Protein AF-A0A2T7UT23-F1 (afdb_monomer_lite)

Sequence (171 aa):
MTYRFSLLLAAALSASPALANPTDSAETSAFYGSARNWMIEALSVNGVFTGCRATIPLQAAGPLLLERSYAGYGDWAMFLPTSQAPSPVYGHQLPARFGVDQQEVPTEVRIYPGGWASMAVDEAMLQQIMDGNILTAELQGEDPRQWILNGSTAALDLAQECYERQGTAWR

Secondary structure (DSSP, 8-state):
---------------------SS-TTEEEEEEEEETTEEEEEEEETTEEEEEEEEE---TT--EEEEEESSSSSSEEEEEE-S---BTTTBTEEEEEEEETTEEEEEEEEEETTTEEEEEE-HHHHHHHHH-SEEEEEETTS--EEEE-TTHHHHHHHHHHHHHHHHHHT-

Foldseek 3Di:
DDDDDPPPDDDDPPQDDFDDPLPDPQKGWDFDDDFVQWTKTFIDGPNHTFAIWIWNCDDPQHIKIKTQGPPDQPRIKIKGFAPDEADPVCGQKWWKWKDFPPDIDIDIWGHYDPRMTMHRQDPVNLVSLLVGQKIWMGTVPDDIGIDGSVRSNVRVVSRVVVGVVVVVVRD

pLDDT: mean 84.31, std 16.14, range [37.38, 97.88]

Organism: NCBI:txid404875

Radius of gyration: 19.49 Å; chains: 1; bounding box: 44×38×79 Å

Structure (mmCIF, N/CA/C/O backbone):
data_AF-A0A2T7UT23-F1
#
_entry.id   AF-A0A2T7UT23-F1
#
loop_
_atom_site.group_PDB
_atom_site.id
_atom_site.type_symbol
_atom_site.label_atom_id
_atom_site.label_alt_id
_atom_site.label_comp_id
_atom_site.label_asym_id
_atom_site.label_entity_id
_atom_site.label_seq_id
_atom_site.pdbx_PDB_ins_code
_atom_site.Cartn_x
_atom_site.Cartn_y
_atom_site.Cartn_z
_atom_site.occupancy
_atom_site.B_iso_or_equiv
_atom_site.auth_seq_id
_atom_site.auth_comp_id
_atom_site.auth_asym_id
_atom_site.auth_atom_id
_atom_site.pdbx_PDB_model_num
ATOM 1 N N . MET A 1 1 ? -24.507 5.771 -61.353 1.00 48.94 1 MET A N 1
ATOM 2 C CA . MET A 1 1 ? -24.120 4.590 -60.557 1.00 48.94 1 MET A CA 1
ATOM 3 C C . MET A 1 1 ? -22.772 4.898 -59.923 1.00 48.94 1 MET A C 1
ATOM 5 O O . MET A 1 1 ? -21.774 4.777 -60.610 1.00 48.94 1 MET A O 1
ATOM 9 N N . THR A 1 2 ? -22.758 5.394 -58.682 1.00 41.69 2 THR A N 1
ATOM 10 C CA . THR A 1 2 ? -21.544 5.523 -57.846 1.00 41.69 2 THR A CA 1
ATOM 11 C C . THR A 1 2 ? -21.970 5.919 -56.429 1.00 41.69 2 THR A C 1
ATOM 13 O O . THR A 1 2 ? -22.184 7.091 -56.133 1.00 41.69 2 THR A O 1
ATOM 16 N N . TYR A 1 3 ? -22.144 4.925 -55.557 1.00 40.84 3 TYR A N 1
ATOM 17 C CA . TYR A 1 3 ? -22.318 5.136 -54.120 1.00 40.84 3 TYR A CA 1
ATOM 18 C C . TYR A 1 3 ? -20.939 5.386 -53.501 1.00 40.84 3 TYR A C 1
ATOM 20 O O . TYR A 1 3 ? -20.080 4.508 -53.532 1.00 40.84 3 TYR A O 1
ATOM 28 N N . ARG A 1 4 ? -20.712 6.582 -52.948 1.00 48.72 4 ARG A N 1
ATOM 29 C CA . ARG A 1 4 ? -19.561 6.848 -52.075 1.00 48.72 4 ARG A CA 1
ATOM 30 C C . ARG A 1 4 ? -19.953 6.479 -50.647 1.00 48.72 4 ARG A C 1
ATOM 32 O O . ARG A 1 4 ? -20.653 7.230 -49.980 1.00 48.72 4 ARG A O 1
ATOM 39 N N . PHE A 1 5 ? -19.517 5.304 -50.210 1.00 47.47 5 PHE A N 1
ATOM 40 C CA . PHE A 1 5 ? -19.549 4.892 -48.811 1.00 47.47 5 PHE A CA 1
ATOM 41 C C . PHE A 1 5 ? -18.369 5.557 -48.090 1.00 47.47 5 PHE A C 1
ATOM 43 O O . PHE A 1 5 ? -17.231 5.106 -48.194 1.00 47.47 5 PHE A O 1
ATOM 50 N N . SER A 1 6 ? -18.626 6.661 -47.392 1.00 55.00 6 SER A N 1
ATOM 51 C CA . SER A 1 6 ? -17.670 7.243 -46.449 1.00 55.00 6 SER A CA 1
ATOM 52 C C . SER A 1 6 ? -17.824 6.542 -45.100 1.00 55.00 6 SER A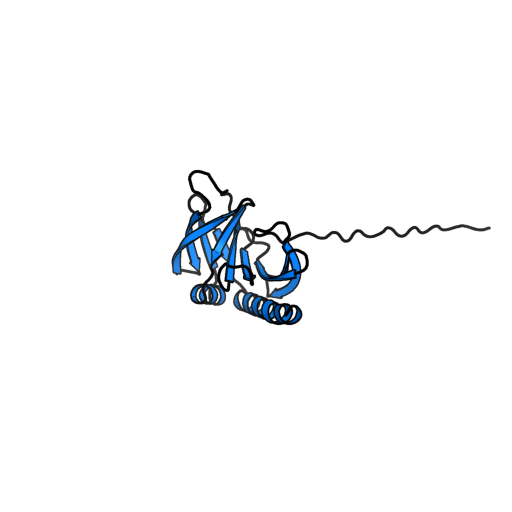 C 1
ATOM 54 O O . SER A 1 6 ? -18.644 6.934 -44.277 1.00 55.00 6 SER A O 1
ATOM 56 N N . LEU A 1 7 ? -17.046 5.480 -44.888 1.00 50.66 7 LEU A N 1
ATOM 57 C CA . LEU A 1 7 ? -16.810 4.900 -43.566 1.00 50.66 7 LEU A CA 1
ATOM 58 C C . LEU A 1 7 ? -15.778 5.774 -42.844 1.00 50.66 7 LEU A C 1
ATOM 60 O O . LEU A 1 7 ? -14.576 5.619 -43.043 1.00 50.66 7 LEU A O 1
ATOM 64 N N . LEU A 1 8 ? -16.245 6.7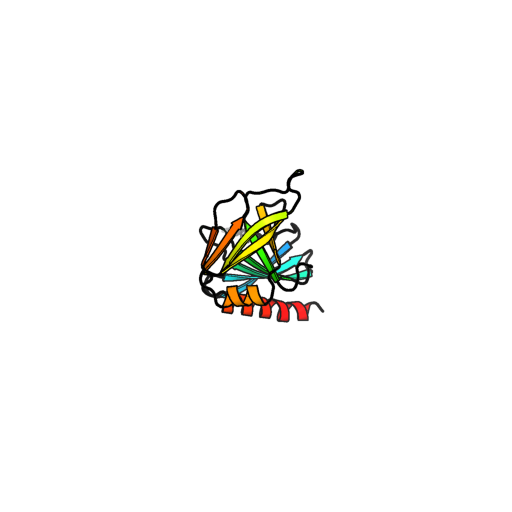20 -42.030 1.00 52.44 8 LEU A N 1
ATOM 65 C CA . LEU A 1 8 ? -15.403 7.338 -41.009 1.00 52.44 8 LEU A CA 1
ATOM 66 C C . LEU A 1 8 ? -15.390 6.400 -39.800 1.00 52.44 8 LEU A C 1
ATOM 68 O O . LEU A 1 8 ? -16.378 6.273 -39.081 1.00 52.44 8 LEU A O 1
ATOM 72 N N . LEU A 1 9 ? -14.267 5.701 -39.638 1.00 53.62 9 LEU A N 1
ATOM 73 C CA . LEU A 1 9 ? -13.942 4.910 -38.458 1.00 53.62 9 LEU A CA 1
ATOM 74 C C . LEU A 1 9 ? -13.919 5.841 -37.236 1.00 53.62 9 LEU A C 1
ATOM 76 O O . LEU A 1 9 ? -13.157 6.807 -37.199 1.00 53.62 9 LEU A O 1
ATOM 80 N N . ALA A 1 10 ? -14.758 5.547 -36.246 1.00 51.19 10 ALA A N 1
ATOM 81 C CA . ALA A 1 10 ? -14.716 6.189 -34.943 1.00 51.19 10 ALA A CA 1
ATOM 82 C C . ALA A 1 10 ? -13.368 5.888 -34.267 1.00 51.19 10 ALA A C 1
ATOM 84 O O . ALA A 1 10 ? -12.991 4.726 -34.116 1.00 51.19 10 ALA A O 1
ATOM 85 N N . ALA A 1 11 ? -12.640 6.930 -33.863 1.00 52.41 11 ALA A N 1
ATOM 86 C CA . ALA A 1 11 ? -11.470 6.783 -33.010 1.00 52.41 11 ALA A CA 1
ATOM 87 C C . ALA A 1 11 ? -11.929 6.282 -31.632 1.00 52.41 11 ALA A C 1
ATOM 89 O O . ALA A 1 11 ? -12.629 6.989 -30.906 1.00 52.41 11 ALA A O 1
ATOM 90 N N . ALA A 1 12 ? -11.567 5.048 -31.288 1.00 48.53 12 ALA A N 1
ATOM 91 C CA . ALA A 1 12 ? -11.780 4.504 -29.957 1.00 48.53 12 ALA A CA 1
ATOM 92 C C . ALA A 1 12 ? -10.844 5.219 -28.968 1.00 48.53 12 ALA A C 1
ATOM 94 O O . ALA A 1 12 ? -9.634 5.002 -28.969 1.00 48.53 12 ALA A O 1
ATOM 95 N N . LEU A 1 13 ? -11.408 6.094 -28.135 1.00 48.12 13 LEU A N 1
ATOM 96 C CA . LEU A 1 13 ? -10.772 6.584 -26.914 1.00 48.12 13 LEU A CA 1
ATOM 97 C C . LEU A 1 13 ? -10.724 5.430 -25.909 1.00 48.12 13 LEU A C 1
ATOM 99 O O . LEU A 1 13 ? -11.671 5.208 -25.158 1.00 48.12 13 LEU A O 1
ATOM 103 N N . SER A 1 14 ? -9.619 4.691 -25.893 1.00 38.41 14 SER A N 1
ATOM 104 C CA . SER A 1 14 ? -9.309 3.751 -24.815 1.00 38.41 14 SER A CA 1
ATOM 105 C C . SER A 1 14 ? -8.862 4.529 -23.570 1.00 38.41 14 SER A C 1
ATOM 107 O O . SER A 1 14 ? -7.682 4.547 -23.240 1.00 38.41 14 SER A O 1
ATOM 109 N N . ALA A 1 15 ? -9.780 5.219 -22.891 1.00 50.41 15 ALA A N 1
ATOM 110 C CA . ALA A 1 15 ? -9.541 5.708 -21.535 1.00 50.41 15 ALA A CA 1
ATOM 111 C C . ALA A 1 15 ? -10.052 4.648 -20.552 1.00 50.41 15 ALA A C 1
ATOM 113 O O . ALA A 1 15 ? -11.252 4.404 -20.435 1.00 50.41 15 ALA A O 1
ATOM 114 N N . SER A 1 16 ? -9.134 3.973 -19.873 1.00 42.69 16 SER A N 1
ATOM 115 C CA . SER A 1 16 ? -9.410 3.113 -18.722 1.00 42.69 16 SER A CA 1
ATOM 116 C C . SER A 1 16 ? -8.315 3.352 -17.679 1.00 42.69 16 SER A C 1
ATOM 118 O O . SER A 1 16 ? -7.219 3.775 -18.042 1.00 42.69 16 SER A O 1
ATOM 120 N N . PRO A 1 17 ? -8.668 3.237 -16.394 1.00 37.38 17 PRO A N 1
ATOM 121 C CA . PRO A 1 17 ? -8.712 4.361 -15.462 1.00 37.38 17 PRO A CA 1
ATOM 122 C C . PRO A 1 17 ? -7.369 4.606 -14.766 1.00 37.38 17 PRO A C 1
ATOM 124 O O . PRO A 1 17 ? -6.606 3.675 -14.540 1.00 37.38 17 PRO A O 1
ATOM 127 N N . ALA A 1 18 ? -7.098 5.860 -14.393 1.00 47.19 18 ALA A N 1
ATOM 128 C CA . ALA A 1 18 ? -5.955 6.206 -13.556 1.00 47.19 18 ALA A CA 1
ATOM 129 C C . ALA A 1 18 ? -6.072 5.512 -12.192 1.00 47.19 18 ALA A C 1
ATOM 131 O O . ALA A 1 18 ? -7.028 5.775 -11.464 1.00 47.19 18 ALA A O 1
ATOM 132 N N . LEU A 1 19 ? -5.093 4.685 -11.828 1.00 59.84 19 LEU A N 1
ATOM 133 C CA . LEU A 1 19 ? -4.844 4.337 -10.432 1.00 59.84 19 LEU A CA 1
ATOM 134 C C . LEU A 1 19 ? -3.357 4.421 -10.123 1.00 59.84 19 LEU A C 1
ATOM 136 O O . LEU A 1 19 ? -2.648 3.432 -10.030 1.00 59.84 19 LEU A O 1
ATOM 140 N N . ALA A 1 20 ? -2.911 5.641 -9.882 1.00 63.91 20 ALA A N 1
ATOM 141 C CA . ALA A 1 20 ? -1.741 5.879 -9.065 1.00 63.91 20 ALA A CA 1
ATOM 142 C C . ALA A 1 20 ? -1.849 7.287 -8.484 1.00 63.91 20 ALA A C 1
ATOM 144 O O . ALA A 1 20 ? -1.903 8.264 -9.218 1.00 63.91 20 ALA A O 1
ATOM 145 N N . ASN A 1 21 ? -2.013 7.359 -7.170 1.00 66.19 21 ASN A N 1
ATOM 146 C CA . ASN A 1 21 ? -1.592 8.460 -6.312 1.00 66.19 21 ASN A CA 1
ATOM 147 C C . ASN A 1 21 ? -1.912 8.042 -4.865 1.00 66.19 21 ASN A C 1
ATOM 149 O O . ASN A 1 21 ? -3.040 8.240 -4.405 1.00 66.19 21 ASN A O 1
ATOM 153 N N . PRO A 1 22 ? -0.957 7.452 -4.142 1.00 74.38 22 PRO A N 1
ATOM 154 C CA . PRO A 1 22 ? -1.074 7.261 -2.707 1.00 74.38 22 PRO A CA 1
ATOM 155 C C . PRO A 1 22 ? 0.085 7.916 -1.953 1.00 74.38 22 PRO A C 1
ATOM 157 O O . PRO A 1 22 ? 0.398 7.499 -0.855 1.00 74.38 22 PRO A O 1
ATOM 160 N N . THR A 1 23 ? 0.755 8.958 -2.442 1.00 71.50 23 THR A N 1
ATOM 161 C CA . THR A 1 23 ? 0.226 10.327 -2.276 1.00 71.50 23 THR A CA 1
ATOM 162 C C . THR A 1 23 ? 0.962 11.373 -3.143 1.00 71.50 23 THR A C 1
ATOM 164 O O . THR A 1 23 ? 1.184 12.504 -2.704 1.00 71.50 23 THR A O 1
ATOM 167 N N . ASP A 1 24 ? 1.372 11.013 -4.362 1.00 83.25 24 ASP A N 1
ATOM 168 C CA . ASP A 1 24 ? 1.766 11.959 -5.417 1.00 83.25 24 ASP A CA 1
ATOM 169 C C . ASP A 1 24 ? 0.782 11.959 -6.610 1.00 83.25 24 ASP A C 1
ATOM 171 O O . ASP A 1 24 ? 0.562 10.936 -7.254 1.00 83.25 24 ASP A O 1
ATOM 175 N N . SER A 1 25 ? 0.204 13.120 -6.948 1.00 84.19 25 SER A N 1
ATOM 176 C CA . SER A 1 25 ? -0.739 13.266 -8.076 1.00 84.19 25 SER A CA 1
ATOM 177 C C . SER A 1 25 ? -0.114 13.117 -9.455 1.00 84.19 25 SER A C 1
ATOM 179 O O . SER A 1 25 ? -0.843 12.971 -10.434 1.00 84.19 25 SER A O 1
ATOM 181 N N . ALA A 1 26 ? 1.211 13.198 -9.538 1.00 87.00 26 ALA A N 1
ATOM 182 C CA . ALA A 1 26 ? 1.964 12.930 -10.753 1.00 87.00 26 ALA A CA 1
ATOM 183 C C . ALA A 1 26 ? 2.316 11.442 -10.906 1.00 87.00 26 ALA A C 1
ATOM 185 O O . ALA A 1 26 ? 2.926 11.065 -11.911 1.00 87.00 26 ALA A O 1
ATOM 186 N N . GLU A 1 27 ? 1.968 10.604 -9.926 1.00 88.94 27 GLU A N 1
ATOM 187 C CA . GLU A 1 27 ? 2.169 9.170 -10.031 1.00 88.94 27 GLU A CA 1
ATOM 188 C C . GLU A 1 27 ? 1.250 8.572 -11.103 1.00 88.94 27 GLU A C 1
ATOM 190 O O . GLU A 1 27 ? 0.088 8.931 -11.275 1.00 88.94 27 GLU A O 1
ATOM 195 N N . THR A 1 28 ? 1.805 7.633 -11.851 1.00 91.38 28 THR A N 1
ATOM 196 C CA . THR A 1 28 ? 1.122 6.827 -12.857 1.00 91.38 28 THR A CA 1
ATOM 197 C C . THR A 1 28 ? 1.490 5.368 -12.633 1.00 91.38 28 THR A C 1
ATOM 199 O O . THR A 1 28 ? 2.561 5.070 -12.097 1.00 91.38 28 THR A O 1
ATOM 202 N N . SER A 1 29 ? 0.609 4.455 -13.034 1.00 91.81 29 SER A N 1
ATOM 203 C CA . SER A 1 29 ? 0.837 3.020 -12.917 1.00 91.81 29 SER A CA 1
ATOM 204 C C . SER A 1 29 ? 0.720 2.320 -14.266 1.00 91.81 29 SER A C 1
ATOM 206 O O . SER A 1 29 ? -0.008 2.750 -15.166 1.00 91.81 29 SER A O 1
ATOM 208 N N . ALA A 1 30 ? 1.445 1.215 -14.401 1.00 92.50 30 ALA A N 1
ATOM 209 C CA . ALA A 1 30 ? 1.275 0.253 -15.477 1.00 92.50 30 ALA A CA 1
ATOM 210 C C . ALA A 1 30 ? 1.116 -1.147 -14.880 1.00 92.50 30 ALA A C 1
ATOM 212 O O . ALA A 1 30 ? 1.888 -1.551 -14.011 1.00 92.50 30 ALA A O 1
ATOM 213 N N . PHE A 1 31 ? 0.132 -1.906 -15.362 1.00 93.69 31 PHE A N 1
ATOM 214 C CA . PHE A 1 31 ? -0.077 -3.283 -14.922 1.00 93.69 31 PHE A CA 1
ATOM 215 C C . PHE A 1 31 ? 1.163 -4.141 -15.206 1.00 93.69 31 PHE A C 1
ATOM 217 O O . PHE A 1 31 ? 1.638 -4.195 -16.341 1.00 93.69 31 PHE A O 1
ATOM 224 N N . TYR A 1 32 ? 1.660 -4.829 -14.179 1.00 95.19 32 TYR A N 1
ATOM 225 C CA . TYR A 1 32 ? 2.791 -5.753 -14.278 1.00 95.19 32 TYR A CA 1
ATOM 226 C C . TYR A 1 32 ? 2.329 -7.212 -14.228 1.00 95.19 32 TYR A C 1
ATOM 228 O O . TYR A 1 32 ? 2.792 -8.046 -15.005 1.00 95.1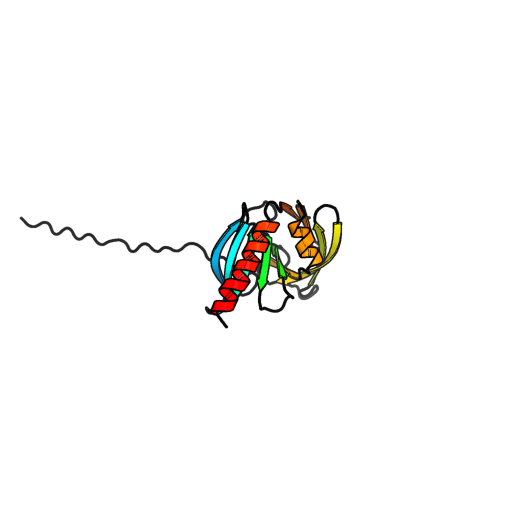9 32 TYR A O 1
ATOM 236 N N . GLY A 1 33 ? 1.394 -7.529 -13.333 1.00 95.25 33 GLY A N 1
ATOM 237 C CA . GLY A 1 33 ? 0.903 -8.889 -13.154 1.00 95.25 33 GLY A CA 1
ATOM 238 C C . GLY A 1 33 ? -0.138 -9.004 -12.049 1.00 95.25 33 GLY A C 1
ATOM 239 O O . GLY A 1 33 ? -0.588 -8.014 -11.479 1.00 95.25 33 GLY A O 1
ATOM 240 N N . SER A 1 34 ? -0.537 -10.232 -11.736 1.00 95.88 34 SER A N 1
ATOM 241 C CA . SER A 1 34 ? -1.525 -10.508 -10.691 1.00 95.88 34 SER A CA 1
ATOM 242 C C . SER A 1 34 ? -1.225 -11.816 -9.977 1.00 95.88 34 SER A C 1
ATOM 244 O O . SER A 1 34 ? -0.848 -12.798 -10.621 1.00 95.88 34 SER A O 1
ATOM 246 N N . ALA A 1 35 ? -1.486 -11.856 -8.674 1.00 95.25 35 ALA A N 1
ATOM 247 C CA . ALA A 1 35 ? -1.378 -13.052 -7.850 1.00 95.25 35 ALA A CA 1
ATOM 248 C C . ALA A 1 35 ? -2.667 -13.228 -7.037 1.00 95.25 35 ALA A C 1
ATOM 250 O O . ALA A 1 35 ? -2.915 -12.522 -6.061 1.00 95.25 35 ALA A O 1
ATOM 251 N N . ARG A 1 36 ? -3.519 -14.178 -7.443 1.00 92.56 36 ARG A N 1
ATOM 252 C CA . ARG A 1 36 ? -4.869 -14.358 -6.874 1.00 92.56 36 ARG A CA 1
ATOM 253 C C . ARG A 1 36 ? -5.678 -13.052 -6.934 1.00 92.56 36 ARG A C 1
ATOM 255 O O . ARG A 1 36 ? -5.974 -12.585 -8.026 1.00 92.56 36 ARG A O 1
ATOM 262 N N . ASN A 1 37 ? -6.021 -12.481 -5.778 1.00 90.12 37 ASN A N 1
ATOM 263 C CA . ASN A 1 37 ? -6.806 -11.252 -5.651 1.00 90.12 37 ASN A CA 1
ATOM 264 C C . ASN A 1 37 ? -5.933 -9.991 -5.579 1.00 90.12 37 ASN A C 1
ATOM 266 O O . ASN A 1 37 ? -6.458 -8.907 -5.331 1.00 90.12 37 ASN A O 1
ATOM 270 N N . TRP A 1 38 ? -4.622 -10.131 -5.770 1.00 95.88 38 TRP A N 1
ATOM 271 C CA . TRP A 1 38 ? -3.684 -9.023 -5.786 1.00 95.88 38 TRP A CA 1
ATOM 272 C C . TRP A 1 38 ? -3.361 -8.608 -7.214 1.00 95.88 38 TRP A C 1
ATOM 274 O O . TRP A 1 38 ? -3.096 -9.448 -8.080 1.00 95.88 38 TRP A O 1
ATOM 284 N N . MET A 1 39 ? -3.336 -7.302 -7.434 1.00 96.38 39 MET A N 1
ATOM 285 C CA . MET A 1 39 ? -2.855 -6.667 -8.652 1.00 96.38 39 MET A CA 1
ATOM 286 C C . MET A 1 39 ? -1.480 -6.064 -8.380 1.00 96.38 39 MET A C 1
ATOM 288 O O . MET A 1 39 ? -1.305 -5.392 -7.368 1.00 96.38 39 MET A O 1
ATOM 292 N N . ILE A 1 40 ? -0.514 -6.322 -9.258 1.00 96.94 40 ILE A N 1
ATOM 293 C CA . ILE A 1 40 ? 0.835 -5.770 -9.170 1.00 96.94 40 ILE A CA 1
ATOM 294 C C . ILE A 1 40 ? 1.004 -4.756 -10.295 1.00 96.94 40 ILE A C 1
ATOM 296 O O . ILE A 1 40 ? 0.762 -5.058 -11.468 1.00 96.94 40 ILE A O 1
ATOM 300 N N . GLU A 1 41 ? 1.447 -3.561 -9.933 1.00 95.06 41 GLU A N 1
ATOM 301 C CA . GLU A 1 41 ? 1.646 -2.439 -10.841 1.00 95.06 41 GLU A CA 1
ATOM 302 C C . GLU A 1 41 ? 3.061 -1.876 -10.699 1.00 95.06 41 GLU A C 1
ATOM 304 O O . GLU A 1 41 ? 3.587 -1.764 -9.591 1.00 95.06 41 GLU A O 1
ATOM 309 N N . ALA A 1 42 ? 3.667 -1.492 -11.820 1.00 94.19 42 ALA A N 1
ATOM 310 C CA . ALA A 1 42 ? 4.871 -0.676 -11.844 1.00 94.19 42 ALA A CA 1
ATOM 311 C C . ALA A 1 42 ? 4.474 0.801 -11.733 1.00 94.19 42 ALA A C 1
ATOM 313 O O . ALA A 1 42 ? 3.605 1.269 -12.469 1.00 94.19 42 ALA A O 1
ATOM 314 N N . LEU A 1 43 ? 5.114 1.526 -10.822 1.00 92.88 43 LEU A N 1
ATOM 315 C CA . LEU A 1 43 ? 4.845 2.926 -10.518 1.00 92.88 43 LEU A CA 1
ATOM 316 C C . LEU A 1 43 ? 5.854 3.826 -11.218 1.00 92.88 43 LEU A C 1
ATOM 318 O O . LEU A 1 43 ? 7.039 3.495 -11.323 1.00 92.88 43 LEU A O 1
ATOM 322 N N . SER A 1 44 ? 5.392 4.975 -11.699 1.00 90.75 44 SER A N 1
ATOM 323 C CA . SER A 1 44 ? 6.249 5.998 -12.289 1.00 90.75 44 SER A CA 1
ATOM 324 C C . SER A 1 44 ? 5.767 7.402 -11.955 1.00 90.75 44 SER A C 1
ATOM 326 O O . SER A 1 44 ? 4.572 7.678 -12.009 1.00 90.75 44 SER A O 1
ATOM 328 N N . VAL A 1 45 ? 6.699 8.317 -11.699 1.00 89.12 45 VAL A N 1
ATOM 329 C CA . VAL A 1 45 ? 6.434 9.753 -11.520 1.00 89.12 45 VAL A CA 1
ATOM 330 C C . VAL A 1 45 ? 7.161 10.506 -12.623 1.00 89.12 45 VAL A C 1
ATOM 332 O O . VAL A 1 45 ? 8.360 10.319 -12.824 1.00 89.12 45 VAL A O 1
ATOM 335 N N . ASN A 1 46 ? 6.441 11.345 -13.373 1.00 88.25 46 ASN A N 1
ATOM 336 C CA . ASN A 1 46 ? 6.989 12.065 -14.534 1.00 88.25 46 ASN A CA 1
ATOM 337 C C . ASN A 1 46 ? 7.698 11.142 -15.552 1.00 88.25 46 ASN A C 1
ATOM 339 O O . ASN A 1 46 ? 8.701 11.517 -16.155 1.00 88.25 46 ASN A O 1
ATOM 343 N N . GLY A 1 47 ? 7.185 9.917 -15.725 1.00 86.50 47 GLY A N 1
ATOM 344 C CA . GLY A 1 47 ? 7.751 8.905 -16.625 1.00 86.50 47 GLY A CA 1
ATOM 345 C C . GLY A 1 47 ? 8.998 8.184 -16.101 1.00 86.50 47 GLY A C 1
ATOM 346 O O . GLY A 1 47 ? 9.559 7.369 -16.827 1.00 86.50 47 GLY A O 1
ATOM 347 N N . VAL A 1 48 ? 9.427 8.457 -14.866 1.00 88.62 48 VAL A N 1
ATOM 348 C CA . VAL A 1 48 ? 10.554 7.779 -14.212 1.00 88.62 48 VAL A CA 1
ATOM 349 C C . VAL A 1 48 ? 10.021 6.722 -13.258 1.00 88.62 48 VAL A C 1
ATOM 351 O O . VAL A 1 48 ? 9.166 7.029 -12.431 1.00 88.62 48 VAL A O 1
ATOM 354 N N . PHE A 1 49 ? 10.547 5.501 -13.346 1.00 90.50 49 PHE A N 1
ATOM 355 C CA . PHE A 1 49 ? 10.189 4.405 -12.448 1.00 90.50 49 PHE A CA 1
ATOM 356 C C . PHE A 1 49 ? 10.492 4.746 -10.982 1.00 90.50 49 PHE A C 1
ATOM 358 O O . PHE A 1 49 ? 11.611 5.141 -10.649 1.00 90.50 49 PHE A O 1
ATOM 365 N N . THR A 1 50 ? 9.509 4.562 -10.100 1.00 90.12 50 THR A N 1
ATOM 366 C CA . THR A 1 50 ? 9.636 4.870 -8.664 1.00 90.12 50 THR A CA 1
ATOM 367 C C . THR A 1 50 ? 9.481 3.655 -7.759 1.00 90.12 50 THR A C 1
ATOM 369 O O . THR A 1 50 ? 9.962 3.688 -6.624 1.00 90.12 50 THR A O 1
ATOM 372 N N . GLY A 1 51 ? 8.863 2.575 -8.237 1.00 93.00 51 GLY A N 1
ATOM 373 C CA . GLY A 1 51 ? 8.625 1.383 -7.432 1.00 93.00 51 GLY A CA 1
ATOM 374 C C . GLY A 1 51 ? 7.598 0.438 -8.037 1.00 93.00 51 GLY A C 1
ATOM 375 O O . GLY A 1 51 ? 7.149 0.627 -9.164 1.00 93.00 51 GLY A O 1
ATOM 376 N N . CYS A 1 52 ? 7.202 -0.570 -7.270 1.00 94.69 52 CYS A N 1
ATOM 377 C CA . CYS A 1 52 ? 6.083 -1.443 -7.603 1.00 94.69 52 CYS A CA 1
ATOM 378 C C . CYS A 1 52 ? 5.111 -1.546 -6.428 1.00 94.69 52 CYS A C 1
ATOM 380 O O . CYS A 1 52 ? 5.515 -1.504 -5.264 1.00 94.69 52 CYS A O 1
ATOM 382 N N . ARG A 1 53 ? 3.826 -1.696 -6.747 1.00 95.44 53 ARG A N 1
ATOM 383 C CA . ARG A 1 53 ? 2.718 -1.760 -5.793 1.00 95.44 53 ARG A CA 1
ATOM 384 C C . ARG A 1 53 ? 1.979 -3.075 -5.935 1.00 95.44 53 ARG A C 1
ATOM 386 O O . ARG A 1 53 ? 1.562 -3.416 -7.036 1.00 95.44 53 ARG A O 1
ATOM 393 N N . ALA A 1 54 ? 1.776 -3.769 -4.824 1.00 97.06 54 ALA A N 1
ATOM 394 C CA . ALA A 1 54 ? 0.812 -4.847 -4.691 1.00 97.06 54 ALA A CA 1
ATOM 395 C C . ALA A 1 54 ? -0.473 -4.287 -4.065 1.00 97.06 54 ALA A C 1
ATOM 397 O O . ALA A 1 54 ? -0.460 -3.781 -2.944 1.00 97.06 54 ALA A O 1
ATOM 398 N N . THR A 1 55 ? -1.586 -4.389 -4.785 1.00 96.25 55 THR A N 1
ATOM 399 C CA . THR A 1 55 ? -2.888 -3.849 -4.388 1.00 96.25 55 THR A CA 1
ATOM 400 C C . THR A 1 55 ? -3.892 -4.979 -4.210 1.00 96.25 55 THR A C 1
ATOM 402 O O . THR A 1 55 ? -4.074 -5.791 -5.116 1.00 96.25 55 THR A O 1
ATOM 405 N N . ILE A 1 56 ? -4.620 -4.986 -3.095 1.00 93.12 56 ILE A N 1
ATOM 406 C CA . ILE A 1 56 ? -5.910 -5.672 -2.985 1.00 93.12 56 ILE A CA 1
ATOM 407 C C . ILE A 1 56 ? -6.988 -4.661 -3.398 1.00 93.12 56 ILE A C 1
ATOM 409 O O . ILE A 1 56 ? -7.282 -3.760 -2.614 1.00 93.12 56 ILE A O 1
ATOM 413 N N . PRO A 1 57 ? -7.592 -4.752 -4.596 1.00 80.69 57 PRO A N 1
ATOM 414 C CA . PRO A 1 57 ? -8.399 -3.653 -5.125 1.00 80.69 57 PRO A CA 1
ATOM 415 C C . PRO A 1 57 ? -9.818 -3.596 -4.548 1.00 80.69 57 PRO A C 1
ATOM 417 O O . PRO A 1 57 ? -10.407 -2.521 -4.486 1.00 80.69 57 PRO A O 1
ATOM 420 N N . LEU A 1 58 ? -10.395 -4.735 -4.152 1.00 78.31 58 LEU A N 1
ATOM 421 C CA . LEU A 1 58 ? -11.815 -4.834 -3.803 1.00 78.31 58 LEU A CA 1
ATOM 422 C C . LEU A 1 58 ? -12.019 -5.697 -2.556 1.00 78.31 58 LEU A C 1
ATOM 424 O O . LEU A 1 58 ? -12.193 -6.912 -2.645 1.00 78.31 58 LEU A O 1
ATOM 428 N N . GLN A 1 59 ? -12.025 -5.053 -1.390 1.00 87.31 59 GLN A N 1
ATOM 429 C CA . GLN A 1 59 ? -12.507 -5.630 -0.134 1.00 87.31 59 GLN A CA 1
ATOM 430 C C . GLN A 1 59 ? -13.375 -4.618 0.619 1.00 87.31 59 GLN A C 1
ATOM 432 O O . GLN A 1 59 ? -13.321 -3.420 0.348 1.00 87.31 59 GLN A O 1
ATOM 437 N N . ALA A 1 60 ? -14.188 -5.100 1.565 1.00 88.50 60 ALA A N 1
ATOM 438 C CA . ALA A 1 60 ? -15.095 -4.254 2.348 1.00 88.50 60 ALA A CA 1
ATOM 439 C C . ALA A 1 60 ? -14.358 -3.149 3.130 1.00 88.50 60 ALA A C 1
ATOM 441 O O . ALA A 1 60 ? -14.892 -2.060 3.304 1.00 88.50 60 ALA A O 1
ATOM 442 N N . ALA A 1 61 ? -13.111 -3.409 3.535 1.00 91.81 61 ALA A N 1
ATOM 443 C CA . ALA A 1 61 ? -12.222 -2.452 4.192 1.00 91.81 61 ALA A CA 1
ATOM 444 C C . ALA A 1 61 ? -11.667 -1.345 3.266 1.00 91.81 61 ALA A C 1
ATOM 446 O O . ALA A 1 61 ? -10.973 -0.435 3.730 1.00 91.81 61 ALA A O 1
ATOM 447 N N . GLY A 1 62 ? -11.977 -1.404 1.968 1.00 92.06 62 GLY A N 1
ATOM 448 C CA . GLY A 1 62 ? -11.340 -0.602 0.930 1.00 92.06 62 GLY A CA 1
ATOM 449 C C . GLY A 1 62 ? -10.025 -1.224 0.443 1.00 92.06 62 GLY A C 1
ATOM 450 O O . GLY A 1 62 ? -9.672 -2.334 0.855 1.00 92.06 62 GLY A O 1
ATOM 451 N N . PRO A 1 63 ? -9.309 -0.549 -0.468 1.00 93.25 63 PRO A N 1
ATOM 452 C CA . PRO A 1 63 ? -8.074 -1.080 -1.028 1.00 93.25 63 PRO A CA 1
ATOM 453 C C . PRO A 1 63 ? -6.944 -1.140 0.009 1.00 93.25 63 PRO A C 1
ATOM 455 O O . PRO A 1 63 ? -6.823 -0.251 0.844 1.00 93.25 63 PRO A O 1
ATOM 458 N N . LEU A 1 64 ? -6.105 -2.173 -0.062 1.00 95.25 64 LEU A N 1
ATOM 459 C CA . LEU A 1 64 ? -4.844 -2.261 0.686 1.00 95.25 64 LEU A CA 1
ATOM 460 C C . LEU A 1 64 ? -3.691 -2.229 -0.306 1.00 95.25 64 LEU A C 1
ATOM 462 O O . LEU A 1 64 ? -3.708 -2.996 -1.270 1.00 95.25 64 LEU A O 1
ATOM 466 N N . LEU A 1 65 ? -2.715 -1.358 -0.075 1.00 95.44 65 LEU A N 1
ATOM 467 C CA . LEU A 1 65 ? -1.566 -1.178 -0.956 1.00 95.44 65 LEU A CA 1
ATOM 468 C C . LEU A 1 65 ? -0.287 -1.475 -0.176 1.00 95.44 65 LEU A C 1
ATOM 470 O O . LEU A 1 65 ? -0.093 -0.935 0.912 1.00 95.44 65 LEU A O 1
ATOM 474 N N . LEU A 1 66 ? 0.591 -2.291 -0.754 1.00 96.00 66 LEU A N 1
ATOM 475 C CA . LEU A 1 66 ? 1.957 -2.514 -0.289 1.00 96.00 66 LEU A CA 1
ATOM 476 C C . LEU A 1 66 ? 2.930 -2.139 -1.398 1.00 96.00 66 LEU A C 1
ATOM 478 O O . LEU A 1 66 ? 2.850 -2.658 -2.509 1.00 96.00 66 LEU A O 1
ATOM 482 N N . GLU A 1 67 ? 3.836 -1.221 -1.102 1.00 94.62 67 GLU A N 1
ATOM 483 C CA . GLU A 1 67 ? 4.729 -0.613 -2.077 1.00 94.62 67 GLU A CA 1
ATOM 484 C C . GLU A 1 67 ? 6.180 -0.872 -1.742 1.00 94.62 67 GLU A C 1
ATOM 486 O O . GLU A 1 67 ? 6.643 -0.529 -0.657 1.00 94.62 67 GLU A O 1
ATOM 491 N N . ARG A 1 68 ? 6.907 -1.389 -2.729 1.00 93.12 68 ARG A N 1
ATOM 492 C CA . ARG A 1 68 ? 8.363 -1.373 -2.766 1.00 93.12 68 ARG A CA 1
ATOM 493 C C . ARG A 1 68 ? 8.781 -0.175 -3.603 1.00 93.12 68 ARG A C 1
ATOM 495 O O . ARG A 1 68 ? 8.570 -0.186 -4.816 1.00 93.12 68 ARG A O 1
ATOM 502 N N . SER A 1 69 ? 9.361 0.856 -2.997 1.00 86.06 69 SER A N 1
ATOM 503 C CA . SER A 1 69 ? 9.741 2.073 -3.727 1.00 86.06 69 SER A CA 1
ATOM 504 C C . SER A 1 69 ? 11.152 2.550 -3.397 1.00 86.06 69 SER A C 1
ATOM 506 O O . SER A 1 69 ? 11.718 2.228 -2.355 1.00 86.06 69 SER A O 1
ATOM 508 N N . TYR A 1 70 ? 11.722 3.354 -4.297 1.00 75.25 70 TYR A N 1
ATOM 509 C CA . TYR A 1 70 ? 12.952 4.113 -4.039 1.00 75.25 70 TYR A CA 1
ATOM 510 C C . TYR A 1 70 ? 12.692 5.376 -3.197 1.00 75.25 70 TYR A C 1
ATOM 512 O O . TYR A 1 70 ? 13.629 6.022 -2.725 1.00 75.25 70 TYR A O 1
ATOM 520 N N . ALA A 1 71 ? 11.422 5.747 -3.016 1.00 60.62 71 ALA A N 1
ATOM 521 C CA . ALA A 1 71 ? 10.989 7.004 -2.426 1.00 60.62 71 ALA A CA 1
ATOM 522 C C . ALA A 1 71 ? 10.712 6.869 -0.914 1.00 60.62 71 ALA A C 1
ATOM 524 O O . ALA A 1 71 ? 9.598 7.059 -0.445 1.00 60.62 71 ALA A O 1
ATOM 525 N N . GLY A 1 72 ? 11.755 6.588 -0.131 1.00 53.28 72 GLY A N 1
ATOM 526 C CA . GLY A 1 72 ? 11.934 7.230 1.181 1.00 53.28 72 GLY A CA 1
ATOM 527 C C . GLY A 1 72 ? 11.124 6.772 2.407 1.00 53.28 72 GLY A C 1
ATOM 528 O O . GLY A 1 72 ? 11.175 7.485 3.408 1.00 53.28 72 GLY A O 1
ATOM 529 N N . TYR A 1 73 ? 10.445 5.621 2.410 1.00 53.00 73 TYR A N 1
ATOM 530 C CA . TYR A 1 73 ? 9.727 5.110 3.603 1.00 53.00 73 TYR A CA 1
ATOM 531 C C . TYR A 1 73 ? 10.386 3.899 4.286 1.00 53.00 73 TYR A C 1
ATOM 533 O O . TYR A 1 73 ? 9.801 3.301 5.183 1.00 53.00 73 TYR A O 1
ATOM 541 N N . GLY A 1 74 ? 11.613 3.556 3.893 1.00 61.16 74 GLY A N 1
ATOM 542 C CA . GLY A 1 74 ? 12.186 2.231 4.129 1.00 61.16 74 GLY A CA 1
ATOM 543 C C . GLY A 1 74 ? 12.041 1.382 2.872 1.00 61.16 74 GLY A C 1
ATOM 544 O O . GLY A 1 74 ? 11.770 1.919 1.797 1.00 61.16 74 GLY A O 1
ATOM 545 N N . ASP A 1 75 ? 12.252 0.073 2.990 1.00 82.00 75 ASP A N 1
ATOM 546 C CA . ASP A 1 75 ? 12.155 -0.790 1.820 1.00 82.00 75 ASP A CA 1
ATOM 547 C C . ASP A 1 75 ? 10.706 -0.956 1.345 1.00 82.00 75 ASP A C 1
ATOM 549 O O . ASP A 1 75 ? 10.443 -0.877 0.142 1.00 82.00 75 ASP A O 1
ATOM 553 N N . TRP A 1 76 ? 9.773 -1.100 2.285 1.00 93.25 76 TRP A N 1
ATOM 554 C CA . TRP A 1 76 ? 8.352 -1.249 2.010 1.00 93.25 76 TRP A CA 1
ATOM 555 C C . TRP A 1 76 ? 7.512 -0.211 2.750 1.00 93.25 76 TRP A C 1
ATOM 557 O O . TRP A 1 76 ? 7.815 0.182 3.879 1.00 93.25 76 TRP A O 1
ATOM 567 N N . ALA A 1 77 ? 6.419 0.203 2.121 1.00 93.81 77 ALA A N 1
ATOM 568 C CA . ALA A 1 77 ? 5.391 1.037 2.723 1.00 93.81 77 ALA A CA 1
ATOM 569 C C . ALA A 1 77 ? 4.017 0.412 2.515 1.00 93.81 77 ALA A C 1
ATOM 571 O O . ALA A 1 77 ? 3.755 -0.235 1.504 1.00 93.81 77 ALA A O 1
ATOM 572 N N . MET A 1 78 ? 3.127 0.642 3.468 1.00 94.19 78 MET A N 1
ATOM 573 C CA . MET A 1 78 ? 1.731 0.254 3.371 1.00 94.19 78 MET A CA 1
ATOM 574 C C . MET A 1 78 ? 0.857 1.486 3.336 1.00 94.19 78 MET A C 1
ATOM 576 O O . MET A 1 78 ? 1.069 2.402 4.131 1.00 94.19 78 MET A O 1
ATOM 580 N N . PHE A 1 79 ? -0.156 1.463 2.474 1.00 94.44 79 PHE A N 1
ATOM 581 C CA . PHE A 1 79 ? -1.180 2.493 2.403 1.00 94.44 79 PHE A CA 1
ATOM 582 C C . PHE A 1 79 ? -2.555 1.884 2.605 1.00 94.44 79 PHE A C 1
ATOM 584 O O . PHE A 1 79 ? -2.899 0.837 2.050 1.00 94.44 79 PHE A O 1
ATOM 591 N N . LEU A 1 80 ? -3.341 2.581 3.413 1.00 93.44 80 LEU A N 1
ATOM 592 C CA . LEU A 1 80 ? -4.684 2.191 3.792 1.00 93.44 80 LEU A CA 1
ATOM 593 C C . LEU A 1 80 ? -5.621 3.406 3.744 1.00 93.44 80 LEU A C 1
ATOM 595 O O . LEU A 1 80 ? -5.210 4.524 4.071 1.00 93.44 80 LEU A O 1
ATOM 599 N N . PRO A 1 81 ? -6.875 3.219 3.310 1.00 93.12 81 PRO A N 1
ATOM 600 C CA . PRO A 1 81 ? -7.842 4.295 3.209 1.00 93.12 81 PRO A CA 1
ATOM 601 C C . PRO A 1 81 ? -8.214 4.817 4.594 1.00 93.12 81 PRO A C 1
ATOM 603 O O . PRO A 1 81 ? -8.474 4.039 5.508 1.00 93.12 81 PRO A O 1
ATOM 606 N N . THR A 1 82 ? -8.342 6.129 4.724 1.00 91.94 82 THR A N 1
ATOM 607 C CA . THR A 1 82 ? -8.785 6.806 5.946 1.00 91.94 82 THR A CA 1
ATOM 608 C C . THR A 1 82 ? -9.756 7.928 5.595 1.00 91.94 82 THR A C 1
ATOM 610 O O . THR A 1 82 ? -9.668 8.560 4.544 1.00 91.94 82 THR A O 1
ATOM 613 N N . SER A 1 83 ? -10.721 8.150 6.477 1.00 89.69 83 SER A N 1
ATOM 614 C CA . SER A 1 83 ? -11.590 9.328 6.472 1.00 89.69 83 SER A CA 1
ATOM 615 C C . SER A 1 83 ? -10.943 10.538 7.159 1.00 89.69 83 SER A C 1
ATOM 617 O O . SER A 1 83 ? -11.428 11.660 7.007 1.00 89.69 83 SER A O 1
ATOM 619 N N . GLN A 1 84 ? -9.848 10.320 7.894 1.00 87.31 84 GLN A N 1
ATOM 620 C CA . GLN A 1 84 ? -9.084 11.376 8.543 1.00 87.31 84 GLN A CA 1
ATOM 621 C C . GLN A 1 84 ? -8.329 12.205 7.502 1.00 87.31 84 GLN A C 1
ATOM 623 O O . GLN A 1 84 ? -7.777 11.694 6.528 1.00 87.31 84 GLN A O 1
ATOM 628 N N . ALA A 1 85 ? -8.269 13.510 7.739 1.00 84.44 85 ALA A N 1
ATOM 629 C CA . ALA A 1 85 ? -7.452 14.435 6.971 1.00 84.44 85 ALA A CA 1
ATOM 630 C C . ALA A 1 85 ? -6.444 15.110 7.907 1.00 84.44 85 ALA A C 1
ATOM 632 O O . ALA A 1 85 ? -6.751 15.289 9.092 1.00 84.44 85 ALA A O 1
ATOM 633 N N . PRO A 1 86 ? -5.266 15.520 7.401 1.00 83.06 86 PRO A N 1
ATOM 634 C CA . PRO A 1 86 ? -4.335 16.316 8.186 1.00 83.06 86 PRO A CA 1
ATOM 635 C C . PRO A 1 86 ? -5.041 17.501 8.838 1.00 83.06 86 PRO A C 1
ATOM 637 O O . PRO A 1 86 ? -5.770 18.238 8.169 1.00 83.06 86 PRO A O 1
ATOM 640 N N . SER A 1 87 ? -4.830 17.684 10.140 1.00 73.62 87 SER A N 1
ATOM 641 C CA . SER A 1 87 ? -5.462 18.767 10.890 1.00 73.62 87 SER A CA 1
ATOM 642 C C . SER A 1 87 ? -4.404 19.648 11.551 1.00 73.62 87 SER A C 1
ATOM 644 O O . SER A 1 87 ? -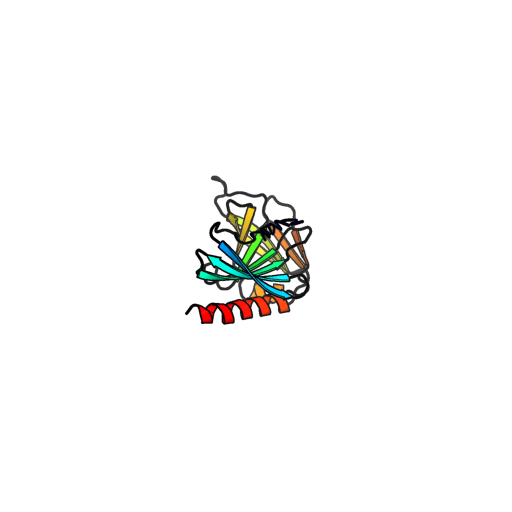3.354 19.150 11.955 1.00 73.62 87 SER A O 1
ATOM 646 N N . PRO A 1 88 ? -4.666 20.953 11.740 1.00 71.31 88 PRO A N 1
ATOM 647 C CA . PRO A 1 88 ? -3.754 21.819 12.486 1.00 71.31 88 PRO A CA 1
ATOM 648 C C . PRO A 1 88 ? -3.522 21.374 13.941 1.00 71.31 88 PRO A C 1
ATOM 650 O O . PRO A 1 88 ? -2.559 21.814 14.559 1.00 71.31 88 PRO A O 1
ATOM 653 N N . VAL A 1 89 ? -4.411 20.536 14.494 1.00 65.69 89 VAL A N 1
ATOM 654 C CA . VAL A 1 89 ? -4.398 20.098 15.900 1.00 65.69 89 VAL A CA 1
ATOM 655 C C . VAL A 1 89 ? -3.675 18.760 16.078 1.00 65.69 89 VAL A C 1
ATOM 657 O O . VAL A 1 89 ? -2.930 18.600 17.038 1.00 65.69 89 VAL A O 1
ATOM 660 N N . TYR A 1 90 ? -3.876 17.815 15.159 1.00 61.53 90 TYR A N 1
ATOM 661 C CA . TYR A 1 90 ? -3.304 16.461 15.217 1.00 61.53 90 TYR A CA 1
ATOM 662 C C . TYR A 1 90 ? -2.105 16.285 14.270 1.00 61.53 90 TYR A C 1
ATOM 664 O O . TYR A 1 90 ? -1.392 15.289 14.328 1.00 61.53 90 TYR A O 1
ATOM 672 N N . GLY A 1 91 ? -1.841 17.275 13.414 1.00 80.12 91 GLY A N 1
ATOM 673 C CA . GLY A 1 91 ? -0.762 17.240 12.439 1.00 80.12 91 GLY A CA 1
ATOM 674 C C . GLY A 1 91 ? -1.012 16.209 11.340 1.00 80.12 91 GLY A C 1
ATOM 675 O O . GLY A 1 91 ? -2.136 16.022 10.872 1.00 80.12 91 GLY A O 1
ATOM 676 N N . HIS A 1 92 ? 0.072 15.565 10.914 1.00 86.94 92 HIS A N 1
ATOM 677 C CA . HIS A 1 92 ? 0.075 14.533 9.877 1.00 86.94 92 HIS A CA 1
ATOM 678 C C . HIS A 1 92 ? 0.233 13.124 10.449 1.00 86.94 92 HIS A C 1
ATOM 680 O O . HIS A 1 92 ? 0.466 12.207 9.673 1.00 86.94 92 HIS A O 1
ATOM 686 N N . GLN A 1 93 ? 0.161 12.936 11.767 1.00 90.62 93 GLN A N 1
ATOM 687 C CA . GLN A 1 93 ? 0.342 11.632 12.399 1.00 90.62 93 GLN A CA 1
ATOM 688 C C . GLN A 1 93 ? -0.870 11.256 13.239 1.00 90.62 93 GLN A C 1
ATOM 690 O O . GLN A 1 93 ? -1.514 12.113 13.839 1.00 90.62 93 GLN A O 1
ATOM 695 N N . LEU A 1 94 ? -1.173 9.964 13.266 1.00 89.56 94 LEU A N 1
ATOM 696 C CA . LEU A 1 94 ? -2.297 9.416 14.005 1.00 89.56 94 LEU A CA 1
ATOM 697 C C . LEU A 1 94 ? -1.878 8.088 14.651 1.00 89.56 94 LEU A C 1
ATOM 699 O O . LEU A 1 94 ? -1.333 7.229 13.950 1.00 89.56 94 LEU A O 1
ATOM 703 N N . PRO A 1 95 ? -2.140 7.886 15.953 1.00 92.38 95 PRO A N 1
ATOM 704 C CA . PRO A 1 95 ? -1.994 6.581 16.575 1.00 92.38 95 PRO A CA 1
ATOM 705 C C . PRO A 1 95 ? -2.868 5.540 15.875 1.00 92.38 95 PRO A C 1
ATOM 707 O O . PRO A 1 95 ? -4.026 5.798 15.535 1.00 92.38 95 PRO A O 1
ATOM 710 N N . ALA A 1 96 ? -2.323 4.347 15.701 1.00 93.12 96 ALA A N 1
ATOM 711 C CA . ALA A 1 96 ? -3.031 3.211 15.148 1.00 93.12 96 ALA A CA 1
ATOM 712 C C . ALA A 1 96 ? -2.664 1.934 15.904 1.00 93.12 96 ALA A C 1
ATOM 714 O O . ALA A 1 96 ? -1.624 1.839 16.562 1.00 93.12 96 ALA A O 1
ATOM 715 N N . ARG A 1 97 ? -3.527 0.933 15.800 1.00 94.44 97 ARG A N 1
ATOM 716 C CA . ARG A 1 97 ? -3.206 -0.443 16.159 1.00 94.44 97 ARG A CA 1
ATOM 717 C C . ARG A 1 97 ? -3.255 -1.272 14.900 1.00 94.44 97 ARG A C 1
ATOM 719 O O . ARG A 1 97 ? -4.199 -1.175 14.118 1.00 94.44 97 ARG A O 1
ATOM 726 N N . PHE A 1 98 ? -2.198 -2.026 14.681 1.00 93.81 98 PHE A N 1
ATOM 727 C CA . PHE A 1 98 ? -2.059 -2.850 13.503 1.00 93.81 98 PHE A CA 1
ATOM 728 C C . PHE A 1 98 ? -1.764 -4.269 13.936 1.00 93.81 98 PHE A C 1
ATOM 730 O O . PHE A 1 98 ? -0.936 -4.474 14.816 1.00 93.81 98 PHE A O 1
ATOM 737 N N . GLY A 1 99 ? -2.398 -5.249 13.312 1.00 92.88 99 GLY A N 1
ATOM 738 C CA . GLY A 1 99 ? -2.079 -6.634 13.590 1.00 92.88 99 GLY A CA 1
ATOM 739 C C . GLY A 1 99 ? -2.275 -7.538 12.399 1.00 92.88 99 GLY A C 1
ATOM 740 O O . GLY A 1 99 ? -3.154 -7.316 11.567 1.00 92.88 99 GLY A O 1
ATOM 741 N N . VAL A 1 100 ? -1.459 -8.584 12.347 1.00 95.44 100 VAL A N 1
ATOM 742 C CA . VAL A 1 100 ? -1.685 -9.717 11.457 1.00 95.44 100 VAL A CA 1
ATOM 743 C C . VAL A 1 100 ? -2.084 -10.911 12.315 1.00 95.44 100 VAL A C 1
ATOM 745 O O . VAL A 1 100 ? -1.410 -11.269 13.284 1.00 95.44 100 VAL A O 1
ATOM 748 N N . ASP A 1 101 ? -3.232 -11.492 11.988 1.00 94.00 101 ASP A N 1
ATOM 749 C CA . ASP A 1 101 ? -3.917 -12.515 12.769 1.00 94.00 101 ASP A CA 1
ATOM 750 C C . ASP A 1 101 ? -4.142 -12.085 14.236 1.00 94.00 101 ASP A C 1
ATOM 752 O O . ASP A 1 101 ? -4.985 -11.230 14.496 1.00 94.00 101 ASP A O 1
ATOM 756 N N . GLN A 1 102 ? -3.430 -12.675 15.205 1.00 84.94 102 GLN A N 1
ATOM 757 C CA . GLN A 1 102 ? -3.581 -12.374 16.644 1.00 84.94 102 GLN A CA 1
ATOM 758 C C . GLN A 1 102 ? -2.429 -11.540 17.225 1.00 84.94 102 GLN A C 1
ATOM 760 O O . GLN A 1 102 ? -2.382 -11.317 18.436 1.00 84.94 102 GLN A O 1
ATOM 765 N N . GLN A 1 103 ? -1.479 -11.105 16.395 1.00 85.88 103 GLN A N 1
ATOM 766 C CA . GLN A 1 103 ? -0.348 -10.294 16.836 1.00 85.88 103 GLN A CA 1
ATOM 767 C C . GLN A 1 103 ? -0.611 -8.833 16.498 1.00 85.88 103 GLN A C 1
ATOM 769 O O . GLN A 1 103 ? -0.471 -8.427 15.350 1.00 85.88 103 GLN A O 1
ATOM 774 N N . GLU A 1 104 ? -1.006 -8.059 17.507 1.00 87.44 104 GLU A N 1
ATOM 775 C CA . GLU A 1 104 ? -1.277 -6.629 17.383 1.00 87.44 104 GLU A CA 1
ATOM 776 C C . GLU A 1 104 ? -0.139 -5.803 17.990 1.00 87.44 104 GLU A C 1
ATOM 778 O O . GLU A 1 104 ? 0.362 -6.096 19.079 1.00 87.44 104 GLU A O 1
ATOM 783 N N . VAL A 1 105 ? 0.251 -4.749 17.282 1.00 88.38 105 VAL A N 1
ATOM 784 C CA . VAL A 1 105 ? 1.277 -3.790 17.670 1.00 88.38 105 VAL A CA 1
ATOM 785 C C . VAL A 1 105 ? 0.718 -2.364 17.589 1.00 88.38 105 VAL A C 1
ATOM 787 O O . VAL A 1 105 ? 0.134 -1.970 16.572 1.00 88.38 105 VAL A O 1
ATOM 790 N N . PRO A 1 106 ? 0.879 -1.552 18.650 1.00 92.25 106 PRO A N 1
ATOM 791 C CA . PRO A 1 106 ? 0.677 -0.114 18.555 1.00 92.25 106 PRO A CA 1
ATOM 792 C C . PRO A 1 106 ? 1.672 0.494 17.563 1.00 92.25 106 PRO A C 1
ATOM 794 O O . PRO A 1 106 ? 2.856 0.160 17.582 1.00 92.25 106 PRO A O 1
ATOM 797 N N . THR A 1 107 ? 1.196 1.397 16.715 1.00 91.25 107 THR A N 1
ATOM 798 C CA . THR A 1 107 ? 2.000 2.068 15.690 1.00 91.25 107 THR A CA 1
ATOM 799 C C . THR A 1 107 ? 1.480 3.486 15.436 1.00 91.25 107 THR A C 1
ATOM 801 O O . THR A 1 107 ? 0.475 3.914 16.007 1.00 91.25 107 THR A O 1
ATOM 804 N N . GLU A 1 108 ? 2.169 4.232 14.582 1.00 92.19 108 GLU A N 1
ATOM 805 C CA . GLU A 1 108 ? 1.743 5.543 14.102 1.00 92.19 108 GLU A CA 1
ATOM 806 C C . GLU A 1 108 ? 1.646 5.518 12.580 1.00 92.19 108 GLU A C 1
ATOM 808 O O . GLU A 1 108 ? 2.543 5.032 11.888 1.00 92.19 108 GLU A O 1
ATOM 813 N N . VAL A 1 109 ? 0.560 6.076 12.048 1.00 93.06 109 VAL A N 1
ATOM 814 C CA . VAL A 1 109 ? 0.402 6.293 10.608 1.00 93.06 109 VAL A CA 1
ATOM 815 C C . VAL A 1 109 ? 0.599 7.757 10.267 1.00 93.06 109 VAL A C 1
ATOM 817 O O . VAL A 1 109 ? 0.239 8.645 11.042 1.00 93.06 109 VAL A O 1
ATOM 820 N N . ARG A 1 110 ? 1.118 8.021 9.069 1.00 92.75 110 ARG A N 1
ATOM 821 C CA . ARG A 1 110 ? 1.076 9.344 8.453 1.00 92.75 110 ARG A CA 1
ATOM 822 C C . ARG A 1 110 ? -0.217 9.500 7.663 1.00 92.75 110 ARG A C 1
ATOM 824 O O . ARG A 1 110 ? -0.486 8.671 6.807 1.00 92.75 110 ARG A O 1
ATOM 831 N N . ILE A 1 111 ? -0.982 10.558 7.902 1.00 92.00 111 ILE A N 1
ATOM 832 C CA . ILE A 1 111 ? -2.205 10.885 7.154 1.00 92.00 111 ILE A CA 1
ATOM 833 C C . ILE A 1 111 ? -1.924 11.920 6.065 1.00 92.00 111 ILE A C 1
ATOM 835 O O . ILE A 1 111 ? -1.128 12.848 6.255 1.00 92.00 111 ILE A O 1
ATOM 839 N N . TYR A 1 112 ? -2.611 11.785 4.931 1.00 89.12 112 TYR A N 1
ATOM 840 C CA . TYR A 1 112 ? -2.392 12.626 3.759 1.00 89.12 112 TYR A CA 1
ATOM 841 C C . TYR A 1 112 ? -3.679 13.271 3.235 1.00 89.12 112 TYR A C 1
ATOM 843 O O . TYR A 1 112 ? -4.761 12.680 3.326 1.00 89.12 112 TYR A O 1
ATOM 851 N N . PRO A 1 113 ? -3.579 14.467 2.620 1.00 78.12 113 PRO A N 1
ATOM 852 C CA . PRO A 1 113 ? -4.676 15.046 1.856 1.00 78.12 113 PRO A CA 1
ATOM 853 C C . PRO A 1 113 ? -4.961 14.137 0.651 1.00 78.12 113 PRO A C 1
ATOM 855 O O . PRO A 1 113 ? -4.171 14.077 -0.284 1.00 78.12 113 PRO A O 1
ATOM 858 N N . GLY A 1 114 ? -6.050 13.373 0.702 1.00 79.31 114 GLY A N 1
ATOM 859 C CA . GLY A 1 114 ? -6.346 12.339 -0.300 1.00 79.31 114 GLY A CA 1
ATOM 860 C C . GLY A 1 114 ? -7.012 11.084 0.260 1.00 79.31 114 GLY A C 1
ATOM 861 O O . GLY A 1 114 ? -7.358 10.201 -0.515 1.00 79.31 114 GLY A O 1
ATOM 862 N N . GLY A 1 115 ? -7.222 11.014 1.580 1.00 88.50 115 GLY A N 1
ATOM 863 C CA . GLY A 1 115 ? -7.914 9.890 2.214 1.00 88.50 115 GLY A CA 1
ATOM 864 C C . GLY A 1 115 ? -7.034 8.651 2.357 1.00 88.50 115 GLY A C 1
ATOM 865 O O . GLY A 1 115 ? -7.539 7.531 2.367 1.00 88.50 115 GLY A O 1
ATOM 866 N N . TRP A 1 116 ? -5.720 8.856 2.463 1.00 92.00 116 TRP A N 1
ATOM 867 C CA . TRP A 1 116 ? -4.736 7.802 2.674 1.00 92.00 116 TRP A CA 1
ATOM 868 C C . TRP A 1 116 ? -4.003 8.006 3.989 1.00 92.00 116 TRP A C 1
ATOM 870 O O . TRP A 1 116 ? -3.671 9.131 4.374 1.00 92.00 116 TRP A O 1
ATOM 880 N N . ALA A 1 117 ? -3.733 6.892 4.649 1.00 93.31 117 ALA A N 1
ATOM 881 C CA . ALA A 1 117 ? -2.786 6.782 5.732 1.00 93.31 117 ALA A CA 1
ATOM 882 C C . ALA A 1 117 ? -1.664 5.836 5.296 1.00 93.31 117 ALA A C 1
ATOM 884 O O . ALA A 1 117 ? -1.932 4.860 4.594 1.00 93.31 117 ALA A O 1
ATOM 885 N N . SER A 1 118 ? -0.425 6.111 5.701 1.00 93.31 118 SER A N 1
ATOM 886 C CA . SER A 1 118 ? 0.711 5.243 5.407 1.00 93.31 118 SER A CA 1
ATOM 887 C C . SER A 1 118 ? 1.551 4.921 6.629 1.00 93.31 118 SER A C 1
ATOM 889 O O . SER A 1 118 ? 1.635 5.707 7.574 1.00 93.31 118 SER A O 1
ATOM 891 N N . MET A 1 119 ? 2.216 3.774 6.584 1.00 92.75 119 MET A N 1
ATOM 892 C CA . MET A 1 119 ? 3.269 3.408 7.526 1.00 92.75 119 MET A CA 1
ATOM 893 C C . MET A 1 119 ? 4.384 2.652 6.808 1.00 92.75 119 MET A C 1
ATOM 895 O O . MET A 1 119 ? 4.162 2.061 5.750 1.00 92.75 119 MET A O 1
ATOM 899 N N . ALA A 1 120 ? 5.582 2.687 7.386 1.00 92.12 120 ALA A N 1
ATOM 900 C CA . ALA A 1 120 ? 6.668 1.818 6.958 1.00 92.12 120 ALA A CA 1
ATOM 901 C C . ALA A 1 120 ? 6.338 0.365 7.322 1.00 92.12 120 ALA A C 1
ATOM 903 O O . ALA A 1 120 ? 5.745 0.111 8.371 1.00 92.12 120 ALA A O 1
ATOM 904 N N . VAL A 1 121 ? 6.740 -0.567 6.464 1.00 91.69 121 VAL A N 1
ATOM 905 C CA . VAL A 1 121 ? 6.656 -2.006 6.717 1.00 91.69 121 VAL A CA 1
ATOM 906 C C . VAL A 1 121 ? 8.082 -2.523 6.804 1.00 91.69 121 VAL A C 1
ATOM 908 O O . VAL A 1 121 ? 8.831 -2.470 5.827 1.00 91.69 121 VAL A O 1
ATOM 911 N N . ASP A 1 122 ? 8.476 -2.968 7.992 1.00 90.00 122 ASP A N 1
ATOM 912 C CA . ASP A 1 122 ? 9.769 -3.616 8.180 1.00 90.00 122 ASP A CA 1
ATOM 913 C C . ASP A 1 122 ? 9.733 -5.083 7.723 1.00 90.00 122 ASP A C 1
ATOM 915 O O . ASP A 1 122 ? 8.689 -5.625 7.360 1.00 90.00 122 ASP A O 1
ATOM 919 N N . GLU A 1 123 ? 10.895 -5.734 7.713 1.00 90.62 123 GLU A N 1
ATOM 920 C CA . GLU A 1 123 ? 11.029 -7.121 7.255 1.00 90.62 123 GLU A CA 1
ATOM 921 C C . GLU A 1 123 ? 10.199 -8.103 8.097 1.00 90.62 123 GLU A C 1
ATOM 923 O O . GLU A 1 123 ? 9.601 -9.033 7.556 1.00 90.62 123 GLU A O 1
ATOM 928 N N . ALA A 1 124 ? 10.103 -7.880 9.412 1.00 91.00 124 ALA A N 1
ATOM 929 C CA . ALA A 1 124 ? 9.343 -8.750 10.302 1.00 91.00 124 ALA A CA 1
ATOM 930 C C . ALA A 1 124 ? 7.837 -8.648 10.027 1.00 91.00 124 ALA A C 1
ATOM 932 O O . ALA A 1 124 ? 7.148 -9.664 9.930 1.00 91.00 124 ALA A O 1
ATOM 933 N N . MET A 1 125 ? 7.330 -7.430 9.856 1.00 91.38 125 MET A N 1
ATOM 934 C CA . MET A 1 125 ? 5.944 -7.156 9.503 1.00 91.38 125 MET A CA 1
ATOM 935 C C . MET A 1 125 ? 5.615 -7.643 8.088 1.00 91.38 125 MET A C 1
ATOM 937 O O . MET A 1 125 ? 4.543 -8.205 7.872 1.00 91.38 125 MET A O 1
ATOM 941 N N . LEU A 1 126 ? 6.535 -7.487 7.131 1.00 93.81 126 LEU A N 1
ATOM 942 C CA . LEU A 1 126 ? 6.375 -8.025 5.780 1.00 93.81 126 LEU A CA 1
ATOM 943 C C . LEU A 1 126 ? 6.222 -9.549 5.823 1.00 93.81 126 LEU A C 1
ATOM 945 O O . LEU A 1 126 ? 5.284 -10.085 5.235 1.00 93.81 126 LEU A O 1
ATOM 949 N N . GLN A 1 127 ? 7.082 -10.232 6.582 1.00 94.69 127 GLN A N 1
ATOM 950 C CA . GLN A 1 127 ? 7.004 -11.679 6.765 1.00 94.69 127 GLN A CA 1
ATOM 951 C C . GLN A 1 127 ? 5.687 -12.094 7.438 1.00 94.69 127 GLN A C 1
ATOM 953 O O . GLN A 1 127 ? 5.036 -13.032 6.984 1.00 94.69 127 GLN A O 1
ATOM 958 N N . GLN A 1 128 ? 5.232 -11.356 8.457 1.00 94.88 128 GLN A N 1
ATOM 959 C CA . GLN A 1 128 ? 3.920 -11.592 9.069 1.00 94.88 128 GLN A CA 1
ATOM 960 C C . GLN A 1 128 ? 2.784 -11.471 8.048 1.00 94.88 128 GLN A C 1
ATOM 962 O O . GLN A 1 128 ? 1.895 -12.314 8.034 1.00 94.88 128 GLN A O 1
ATOM 967 N N . ILE A 1 129 ? 2.811 -10.470 7.165 1.00 95.81 129 ILE A N 1
ATOM 968 C CA . ILE A 1 129 ? 1.810 -10.315 6.098 1.00 95.81 129 ILE A CA 1
ATOM 969 C C . ILE A 1 129 ? 1.875 -11.481 5.098 1.00 95.81 129 ILE A C 1
ATOM 971 O O . ILE A 1 129 ? 0.836 -11.938 4.615 1.00 95.81 129 ILE A O 1
ATOM 975 N N . MET A 1 130 ? 3.075 -11.966 4.770 1.00 96.50 130 MET A N 1
ATOM 976 C CA . MET A 1 130 ? 3.266 -13.105 3.866 1.00 96.50 130 MET A CA 1
ATOM 977 C C . MET A 1 130 ? 2.739 -14.416 4.456 1.00 96.50 130 MET A C 1
ATOM 979 O O . MET A 1 130 ? 2.191 -15.222 3.706 1.00 96.50 130 MET A O 1
ATOM 983 N N . ASP A 1 131 ? 2.881 -14.615 5.766 1.00 96.00 131 ASP A N 1
ATOM 984 C CA . ASP A 1 131 ? 2.482 -15.849 6.459 1.00 96.00 131 ASP A CA 1
ATOM 985 C C . ASP A 1 131 ? 1.050 -15.799 7.020 1.00 96.00 131 ASP A C 1
ATOM 987 O O . ASP A 1 131 ? 0.451 -16.835 7.322 1.00 96.00 131 ASP A O 1
ATOM 991 N N . GLY A 1 132 ? 0.509 -14.593 7.185 1.00 95.25 132 GLY A N 1
ATOM 992 C CA . GLY A 1 132 ? -0.761 -14.333 7.846 1.00 95.25 132 GLY A CA 1
ATOM 993 C C . GLY A 1 132 ? -1.989 -14.489 6.956 1.00 95.25 132 GLY A C 1
ATOM 994 O O . GLY A 1 132 ? -1.921 -14.547 5.727 1.00 95.25 132 GLY A O 1
ATOM 995 N N . ASN A 1 133 ? -3.159 -14.517 7.594 1.00 96.00 133 ASN A N 1
ATOM 996 C CA . ASN A 1 133 ? -4.440 -14.700 6.909 1.00 96.00 133 ASN A CA 1
ATOM 997 C C . ASN A 1 133 ? -5.261 -13.416 6.869 1.00 96.00 133 ASN A C 1
ATOM 999 O O . ASN A 1 133 ? -5.901 -13.126 5.853 1.00 96.00 133 ASN A O 1
ATOM 1003 N N . ILE A 1 134 ? -5.259 -12.668 7.972 1.00 96.38 134 ILE A N 1
ATOM 1004 C CA . ILE A 1 134 ? -6.037 -11.446 8.142 1.00 96.38 134 ILE A CA 1
ATOM 1005 C C . ILE A 1 134 ? -5.129 -10.334 8.646 1.00 96.38 134 ILE A C 1
ATOM 1007 O O . ILE A 1 134 ? -4.453 -10.480 9.657 1.00 96.38 134 ILE A O 1
ATOM 1011 N N . LEU A 1 135 ? -5.173 -9.191 7.975 1.00 96.50 135 LEU A N 1
ATOM 1012 C CA . LEU A 1 135 ? -4.602 -7.942 8.458 1.00 96.50 135 LEU A CA 1
ATOM 1013 C C . LEU A 1 135 ? -5.717 -7.107 9.073 1.00 96.50 135 LEU A C 1
ATOM 1015 O O . LEU A 1 135 ? -6.743 -6.898 8.431 1.00 96.50 135 LEU A O 1
ATOM 1019 N N . THR A 1 136 ? -5.514 -6.621 10.292 1.00 96.44 136 THR A N 1
ATOM 1020 C CA . THR A 1 136 ? -6.413 -5.697 10.987 1.00 96.44 136 THR A CA 1
ATOM 1021 C C . THR A 1 136 ? -5.701 -4.368 11.203 1.00 96.44 136 THR A C 1
ATOM 1023 O O . THR A 1 136 ? -4.570 -4.342 11.682 1.00 96.44 136 THR A O 1
ATOM 1026 N N . ALA A 1 137 ? -6.367 -3.262 10.879 1.00 95.69 137 ALA A N 1
ATOM 1027 C CA . ALA A 1 137 ? -5.898 -1.925 11.225 1.00 95.69 137 ALA A CA 1
ATOM 1028 C C . ALA A 1 137 ? -7.021 -1.132 11.895 1.00 95.69 137 ALA A C 1
ATOM 1030 O O . ALA A 1 137 ? -8.136 -1.054 11.380 1.00 95.69 137 ALA A O 1
ATOM 1031 N N . GLU A 1 138 ? -6.709 -0.517 13.028 1.00 95.38 138 GLU A N 1
ATOM 1032 C CA . GLU A 1 138 ? -7.587 0.385 13.761 1.00 95.38 138 GLU A CA 1
ATOM 1033 C C . GLU A 1 138 ? -6.886 1.732 13.901 1.00 95.38 138 GLU A C 1
ATOM 1035 O O . GLU A 1 138 ? -5.909 1.878 14.635 1.00 95.38 138 GLU A O 1
ATOM 1040 N N . LEU A 1 139 ? -7.377 2.722 13.164 1.00 93.50 139 LEU A N 1
ATOM 1041 C CA . LEU A 1 139 ? -6.880 4.090 13.240 1.00 93.50 139 LEU A CA 1
ATOM 1042 C C . LEU A 1 139 ? -7.642 4.815 14.341 1.00 93.50 139 LEU A C 1
ATOM 1044 O O . LEU A 1 139 ? -8.856 4.651 14.464 1.00 93.50 139 LEU A O 1
ATOM 1048 N N . GLN A 1 140 ? -6.955 5.633 15.140 1.00 91.62 140 GLN A N 1
ATOM 1049 C CA . GLN A 1 140 ? -7.620 6.373 16.208 1.00 91.62 140 GLN A CA 1
ATOM 1050 C C . GLN A 1 140 ? -8.783 7.212 15.648 1.00 91.62 140 GLN A C 1
ATOM 1052 O O . GLN A 1 140 ? -8.592 8.090 14.808 1.00 91.62 140 GLN A O 1
ATOM 1057 N N . GLY A 1 141 ? -9.990 6.958 16.157 1.00 89.12 141 GLY A N 1
ATOM 1058 C CA . GLY A 1 141 ? -11.205 7.648 15.721 1.00 89.12 141 GLY A CA 1
ATOM 1059 C C . GLY A 1 141 ? -11.894 7.031 14.499 1.00 89.12 141 GLY A C 1
ATOM 1060 O O . GLY A 1 141 ? -12.809 7.655 13.969 1.00 89.12 141 GLY A O 1
ATOM 1061 N N . GLU A 1 142 ? -11.489 5.836 14.063 1.00 92.44 142 GLU A N 1
ATOM 1062 C CA . GLU A 1 142 ? -12.172 5.047 13.033 1.00 92.44 142 GLU A CA 1
ATOM 1063 C C . GLU A 1 142 ? -12.501 3.632 13.520 1.00 92.44 142 GLU A C 1
ATOM 1065 O O . GLU A 1 142 ? -11.860 3.106 14.429 1.00 92.44 142 GLU A O 1
ATOM 1070 N N . ASP A 1 143 ? -13.491 3.004 12.881 1.00 94.25 143 ASP A N 1
ATOM 1071 C CA . ASP A 1 143 ? -13.787 1.591 13.104 1.00 94.25 143 ASP A CA 1
ATOM 1072 C C . ASP A 1 143 ? -12.642 0.701 12.576 1.00 94.25 143 ASP A C 1
ATOM 1074 O O . ASP A 1 143 ? -12.066 1.004 11.520 1.00 94.25 143 ASP A O 1
ATOM 1078 N N . PRO A 1 144 ? -12.329 -0.422 13.254 1.00 94.06 144 PRO A N 1
ATOM 1079 C CA . PRO A 1 144 ? -11.343 -1.379 12.772 1.00 94.06 144 PRO A CA 1
ATOM 1080 C C . PRO A 1 144 ? -11.692 -1.915 11.385 1.00 94.06 144 PRO A C 1
ATOM 1082 O O . PRO A 1 144 ? -12.842 -2.241 11.080 1.00 94.06 144 PRO A O 1
ATOM 1085 N N . ARG A 1 145 ? -10.666 -2.073 10.554 1.00 95.31 145 ARG A N 1
ATOM 1086 C CA . ARG A 1 145 ? -10.776 -2.603 9.195 1.00 95.31 145 ARG A CA 1
ATOM 1087 C C . ARG A 1 145 ? -9.973 -3.878 9.060 1.00 95.31 145 ARG A C 1
ATOM 1089 O O . ARG A 1 145 ? -8.921 -4.014 9.680 1.00 95.31 145 ARG A O 1
ATOM 1096 N N . GLN A 1 146 ? -10.474 -4.797 8.240 1.00 96.00 146 GLN A N 1
ATOM 1097 C CA . GLN A 1 146 ? -9.864 -6.105 8.042 1.00 96.00 146 GLN A CA 1
ATOM 1098 C C . GLN A 1 146 ? -9.693 -6.437 6.567 1.00 96.00 146 GLN A C 1
ATOM 1100 O O . GLN A 1 146 ? -10.623 -6.275 5.773 1.00 96.00 146 GLN A O 1
ATOM 1105 N N . TRP A 1 147 ? -8.519 -6.964 6.235 1.00 96.44 147 TRP A N 1
ATOM 1106 C CA . TRP A 1 147 ? -8.180 -7.429 4.902 1.00 96.44 147 TRP A CA 1
ATOM 1107 C C . TRP A 1 147 ? -7.802 -8.901 4.919 1.00 96.44 147 TRP A C 1
ATOM 1109 O O . TRP A 1 147 ? -6.993 -9.344 5.729 1.00 96.44 147 TRP A O 1
ATOM 1119 N N . ILE A 1 148 ? -8.363 -9.654 3.980 1.00 96.12 148 ILE A N 1
ATOM 1120 C CA . ILE A 1 148 ? -7.997 -11.044 3.720 1.00 96.12 148 ILE A CA 1
ATOM 1121 C C . ILE A 1 148 ? -6.719 -11.054 2.885 1.00 96.12 148 ILE A C 1
ATOM 1123 O O . ILE A 1 148 ? -6.719 -10.559 1.756 1.00 96.12 148 ILE A O 1
ATOM 1127 N N . LEU A 1 149 ? -5.663 -11.670 3.411 1.00 96.31 149 LEU A N 1
ATOM 1128 C CA . LEU A 1 149 ? -4.314 -11.681 2.836 1.00 96.31 149 LEU A CA 1
ATOM 1129 C C . LEU A 1 149 ? -4.056 -12.843 1.863 1.00 96.31 149 LEU A C 1
ATOM 1131 O O . LEU A 1 149 ? -2.919 -13.109 1.498 1.00 96.31 149 LEU A O 1
ATOM 1135 N N . ASN A 1 150 ? -5.087 -13.546 1.391 1.00 94.88 150 ASN A N 1
ATOM 1136 C CA . ASN A 1 150 ? -4.908 -14.709 0.517 1.00 94.88 150 ASN A CA 1
ATOM 1137 C C . ASN A 1 150 ? -4.074 -14.371 -0.737 1.00 94.88 150 ASN A C 1
ATOM 1139 O O . ASN A 1 150 ? -4.498 -13.588 -1.590 1.00 94.88 150 ASN A O 1
ATOM 1143 N N . GLY A 1 151 ? -2.908 -15.009 -0.860 1.00 95.62 151 GLY A N 1
ATOM 1144 C CA . GLY A 1 151 ? -1.959 -14.774 -1.946 1.00 95.62 151 GLY A CA 1
ATOM 1145 C C . GLY A 1 151 ? -0.921 -13.693 -1.676 1.00 95.62 151 GLY A C 1
ATOM 1146 O O . GLY A 1 151 ? -0.185 -13.380 -2.607 1.00 95.62 151 GLY A O 1
ATOM 1147 N N . SER A 1 152 ? -0.843 -13.156 -0.455 1.00 97.12 152 SER A N 1
ATOM 1148 C CA . SER A 1 152 ? 0.121 -12.123 -0.061 1.00 97.12 152 SER A CA 1
ATOM 1149 C C . SER A 1 152 ? 1.559 -12.527 -0.370 1.00 97.12 152 SER A C 1
ATOM 1151 O O . SER A 1 152 ? 2.260 -11.741 -0.993 1.00 97.12 152 SER A O 1
ATOM 1153 N N . THR A 1 153 ? 1.975 -13.760 -0.050 1.00 97.88 153 THR A N 1
ATOM 1154 C CA . THR A 1 153 ? 3.322 -14.273 -0.365 1.00 97.88 153 THR A CA 1
ATOM 1155 C C . THR A 1 153 ? 3.647 -14.106 -1.852 1.00 97.88 153 THR A C 1
ATOM 1157 O O . THR A 1 153 ? 4.563 -13.382 -2.219 1.00 97.88 153 THR A O 1
ATOM 1160 N N . ALA A 1 154 ? 2.821 -14.690 -2.728 1.00 97.75 154 ALA A N 1
ATOM 1161 C CA . ALA A 1 154 ? 3.040 -14.646 -4.171 1.00 97.75 154 ALA A CA 1
ATOM 1162 C C . ALA A 1 154 ? 2.922 -13.223 -4.743 1.00 97.75 154 ALA A C 1
ATOM 1164 O O . ALA A 1 154 ? 3.577 -12.898 -5.729 1.00 97.75 154 ALA A O 1
ATOM 1165 N N . ALA A 1 155 ? 2.074 -12.380 -4.150 1.00 97.81 155 ALA A N 1
ATOM 1166 C CA . ALA A 1 155 ? 1.914 -10.995 -4.567 1.00 97.81 155 ALA A CA 1
ATOM 1167 C C . ALA A 1 155 ? 3.137 -10.142 -4.217 1.00 97.81 155 ALA A C 1
ATOM 1169 O O . ALA A 1 155 ? 3.588 -9.358 -5.050 1.00 97.81 155 ALA A O 1
ATOM 1170 N N . LEU A 1 156 ? 3.673 -10.312 -3.008 1.00 97.19 156 LEU A N 1
ATOM 1171 C CA . LEU A 1 156 ? 4.843 -9.587 -2.525 1.00 97.19 156 LEU A CA 1
ATOM 1172 C C . LEU A 1 156 ? 6.121 -10.057 -3.220 1.00 97.19 156 LEU A C 1
ATOM 1174 O O . LEU A 1 156 ? 6.908 -9.212 -3.641 1.00 97.19 15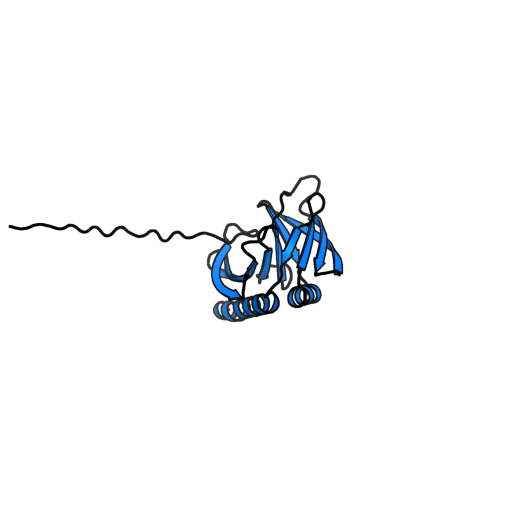6 LEU A O 1
ATOM 1178 N N . ASP A 1 157 ? 6.259 -11.360 -3.474 1.00 97.31 157 ASP A N 1
ATOM 1179 C CA . ASP A 1 157 ? 7.331 -11.900 -4.317 1.00 97.31 157 ASP A CA 1
ATOM 1180 C C . ASP A 1 157 ? 7.271 -11.314 -5.737 1.00 97.31 157 ASP A C 1
ATOM 1182 O O . ASP A 1 157 ? 8.285 -10.893 -6.293 1.00 97.31 157 ASP A O 1
ATOM 1186 N N . LEU A 1 158 ? 6.073 -11.221 -6.328 1.00 97.56 158 LEU A N 1
ATOM 1187 C CA . LEU A 1 158 ? 5.897 -10.657 -7.669 1.00 97.56 158 LEU A CA 1
ATOM 1188 C C . LEU A 1 158 ? 6.148 -9.141 -7.709 1.00 97.56 158 LEU A C 1
ATOM 1190 O O . LEU A 1 158 ? 6.675 -8.631 -8.698 1.00 97.56 158 LEU A O 1
ATOM 1194 N N . ALA A 1 159 ? 5.793 -8.410 -6.652 1.00 96.62 159 ALA A N 1
ATOM 1195 C CA . ALA A 1 159 ? 6.104 -6.989 -6.524 1.00 96.62 159 ALA A CA 1
ATOM 1196 C C . ALA A 1 159 ? 7.610 -6.744 -6.315 1.00 96.62 159 ALA A C 1
ATOM 1198 O O . ALA A 1 159 ? 8.156 -5.804 -6.896 1.00 96.62 159 ALA A O 1
ATOM 1199 N N . GLN A 1 160 ? 8.299 -7.616 -5.574 1.00 95.50 160 GLN A N 1
ATOM 1200 C CA . GLN A 1 160 ? 9.759 -7.603 -5.462 1.00 95.50 160 GLN A CA 1
ATOM 1201 C C . GLN A 1 160 ? 10.420 -7.907 -6.819 1.00 95.50 160 GLN A C 1
ATOM 1203 O O . GLN A 1 160 ? 11.303 -7.163 -7.245 1.00 95.50 160 GLN A O 1
ATOM 1208 N N . GLU A 1 161 ? 9.943 -8.917 -7.555 1.00 95.69 161 GLU A N 1
ATOM 1209 C CA . GLU A 1 161 ? 10.419 -9.218 -8.915 1.00 95.69 161 GLU A CA 1
ATOM 1210 C C . GLU A 1 161 ? 10.218 -8.021 -9.860 1.00 95.69 161 GLU A C 1
ATOM 1212 O O . GLU A 1 161 ? 11.127 -7.651 -10.607 1.00 95.69 161 GLU A O 1
ATOM 1217 N N . CYS A 1 162 ? 9.036 -7.398 -9.818 1.00 95.06 162 CYS A N 1
ATOM 1218 C CA . CYS A 1 162 ? 8.731 -6.181 -10.569 1.00 95.06 162 CYS A CA 1
ATOM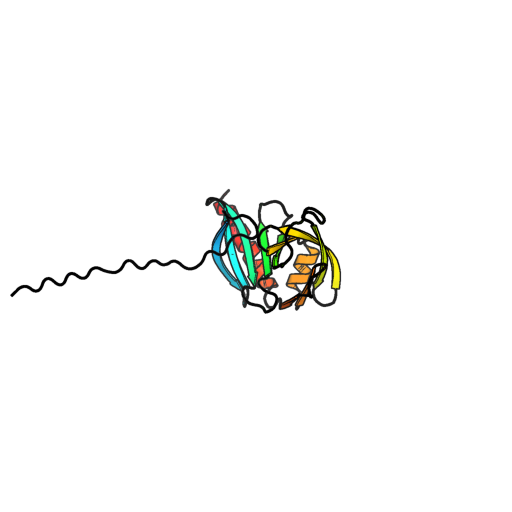 1219 C C . CYS A 1 162 ? 9.764 -5.091 -10.281 1.00 95.06 162 CYS A C 1
ATOM 1221 O O . CYS A 1 162 ? 10.333 -4.513 -11.209 1.00 95.06 162 CYS A O 1
ATOM 1223 N N . TYR A 1 163 ? 10.050 -4.852 -9.001 1.00 93.50 163 TYR A N 1
ATOM 1224 C CA . TYR A 1 163 ? 11.001 -3.838 -8.573 1.00 93.50 163 TYR A CA 1
ATOM 1225 C C . TYR A 1 163 ? 12.423 -4.128 -9.071 1.00 93.50 163 TYR A C 1
ATOM 1227 O O . TYR A 1 163 ? 13.093 -3.231 -9.581 1.00 93.50 163 TYR A O 1
ATOM 1235 N N . GLU A 1 164 ? 12.871 -5.380 -9.004 1.00 92.19 164 GLU A N 1
ATOM 1236 C CA . GLU A 1 164 ? 14.202 -5.790 -9.467 1.00 92.19 164 GLU A CA 1
ATOM 1237 C C . GLU A 1 164 ? 14.354 -5.701 -10.993 1.00 92.19 164 GLU A C 1
ATOM 1239 O O . GLU A 1 164 ? 15.370 -5.214 -11.504 1.00 92.19 164 GLU A O 1
ATOM 1244 N N . ARG A 1 165 ? 13.337 -6.137 -11.744 1.00 90.62 165 ARG A N 1
ATOM 1245 C CA . ARG A 1 165 ? 13.372 -6.138 -13.215 1.00 90.62 165 ARG A CA 1
ATOM 1246 C C . ARG A 1 165 ? 13.189 -4.756 -13.816 1.00 90.62 165 ARG A C 1
ATOM 1248 O O . ARG A 1 165 ? 13.897 -4.406 -14.753 1.00 90.62 165 ARG A O 1
ATOM 1255 N N . GLN A 1 166 ? 12.248 -3.971 -13.300 1.00 84.19 166 GLN A N 1
ATOM 1256 C CA . GLN A 1 166 ? 12.041 -2.612 -13.794 1.00 84.19 166 GLN A CA 1
ATOM 1257 C C . GLN A 1 166 ? 13.172 -1.706 -13.304 1.00 84.19 166 GLN A C 1
ATOM 1259 O O . GLN A 1 166 ? 13.757 -0.984 -14.101 1.00 84.19 166 GLN A O 1
ATOM 1264 N N . GLY A 1 167 ? 13.587 -1.816 -12.039 1.00 72.88 167 GLY A N 1
ATOM 1265 C CA . GLY A 1 167 ? 14.672 -1.008 -11.478 1.00 72.88 167 GLY A CA 1
ATOM 1266 C C . GLY A 1 167 ? 16.027 -1.185 -12.174 1.00 72.88 167 GLY A C 1
ATOM 1267 O O . GLY A 1 167 ? 16.833 -0.259 -12.182 1.00 72.88 167 GLY A O 1
ATOM 1268 N N . THR A 1 168 ? 16.288 -2.335 -12.805 1.00 67.94 168 THR A N 1
ATOM 1269 C CA . THR A 1 168 ? 17.497 -2.546 -13.625 1.00 67.94 168 THR A CA 1
ATOM 1270 C C . THR A 1 168 ? 17.413 -1.919 -15.016 1.00 67.94 168 THR A C 1
ATOM 1272 O O . THR A 1 168 ? 18.453 -1.571 -15.567 1.00 67.94 168 THR A O 1
ATOM 1275 N N . ALA A 1 169 ? 16.215 -1.717 -15.570 1.00 61.94 169 ALA A N 1
ATOM 1276 C CA . ALA A 1 169 ? 16.023 -1.061 -16.866 1.00 61.94 169 ALA A CA 1
ATOM 1277 C C . ALA A 1 169 ? 16.223 0.468 -16.819 1.00 61.94 169 ALA A C 1
ATOM 1279 O O . ALA A 1 169 ? 16.385 1.091 -17.866 1.00 61.94 169 ALA A O 1
ATOM 1280 N N . TRP A 1 170 ? 16.217 1.062 -15.620 1.00 51.81 170 TRP A N 1
ATOM 1281 C CA . TRP A 1 170 ? 16.298 2.513 -15.394 1.00 51.81 170 TRP A CA 1
ATOM 1282 C C . TRP A 1 170 ? 17.571 2.965 -14.650 1.00 51.81 170 TRP A C 1
ATOM 1284 O O . TRP A 1 170 ? 17.657 4.125 -14.246 1.00 51.81 170 TRP A O 1
ATOM 1294 N N . ARG A 1 171 ? 18.547 2.065 -14.464 1.00 49.38 171 ARG A N 1
ATOM 1295 C CA . ARG A 1 171 ? 19.916 2.388 -14.017 1.00 49.38 171 ARG A CA 1
ATOM 1296 C C . ARG A 1 171 ? 20.825 2.646 -15.211 1.00 49.38 171 ARG A C 1
ATOM 1298 O O . ARG A 1 171 ? 21.677 3.551 -15.090 1.00 49.38 171 ARG A O 1
#